Protein AF-A0A352RSZ9-F1 (afdb_monomer)

Structure (mmCIF, N/CA/C/O backbone):
data_AF-A0A352RSZ9-F1
#
_entry.id   AF-A0A352RSZ9-F1
#
loop_
_atom_site.group_PDB
_atom_site.id
_atom_site.type_symbol
_atom_site.label_atom_id
_atom_site.label_alt_id
_atom_site.label_comp_id
_atom_site.label_asym_id
_atom_site.label_entity_id
_atom_site.label_seq_id
_atom_site.pdbx_PDB_ins_code
_atom_site.Cartn_x
_atom_site.Cartn_y
_atom_site.Cartn_z
_atom_site.occupancy
_atom_site.B_iso_or_equiv
_atom_site.auth_seq_id
_atom_site.auth_comp_id
_atom_site.auth_asym_id
_atom_site.auth_atom_id
_atom_site.pdbx_PDB_model_num
ATOM 1 N N . VAL A 1 1 ? 31.038 -3.789 -13.858 1.00 85.62 1 VAL A N 1
ATOM 2 C CA . VAL A 1 1 ? 30.151 -2.842 -14.577 1.00 85.62 1 VAL A CA 1
ATOM 3 C C . VAL A 1 1 ? 29.780 -3.482 -15.904 1.00 85.62 1 VAL A C 1
ATOM 5 O O . VAL A 1 1 ? 30.697 -3.799 -16.646 1.00 85.62 1 VAL A O 1
ATOM 8 N N . LEU A 1 2 ? 28.493 -3.752 -16.160 1.00 93.19 2 LEU A N 1
ATOM 9 C CA . LEU A 1 2 ? 28.046 -4.417 -17.402 1.00 93.19 2 LEU A CA 1
ATOM 10 C C . LEU A 1 2 ? 27.974 -3.456 -18.602 1.00 93.19 2 LEU A C 1
ATOM 12 O O . LEU A 1 2 ? 28.153 -3.880 -19.737 1.00 93.19 2 LEU A O 1
ATOM 16 N N . TYR A 1 3 ? 27.712 -2.169 -18.361 1.00 96.81 3 TYR A N 1
ATOM 17 C CA . TYR A 1 3 ? 27.621 -1.137 -19.393 1.00 96.81 3 TYR A CA 1
ATOM 18 C C . TYR A 1 3 ? 27.814 0.258 -18.783 1.00 96.81 3 TYR A C 1
ATOM 20 O O . TYR A 1 3 ? 27.453 0.472 -17.626 1.00 96.81 3 TYR A O 1
ATOM 28 N N . SER A 1 4 ? 28.371 1.191 -19.556 1.00 96.75 4 SER A N 1
ATOM 29 C CA . SER A 1 4 ? 28.462 2.618 -19.229 1.00 96.75 4 SER A CA 1
ATOM 30 C C . SER A 1 4 ? 28.389 3.421 -20.530 1.00 96.75 4 SER A C 1
ATOM 32 O O . SER A 1 4 ? 29.169 3.163 -21.448 1.00 96.75 4 SER A O 1
ATOM 34 N N . GLY A 1 5 ? 27.434 4.344 -20.631 1.00 96.44 5 GLY A N 1
ATOM 35 C CA . GLY A 1 5 ? 27.138 5.109 -21.842 1.00 96.44 5 GLY A CA 1
ATOM 36 C C . GLY A 1 5 ? 25.658 5.487 -21.927 1.00 96.44 5 GLY A C 1
ATOM 37 O O . GLY A 1 5 ? 24.918 5.328 -20.956 1.00 96.44 5 GLY A O 1
ATOM 38 N N . GLU A 1 6 ? 25.234 5.971 -23.093 1.00 97.38 6 GLU A N 1
ATOM 39 C CA . GLU A 1 6 ? 23.841 6.351 -23.352 1.00 97.38 6 GLU A CA 1
ATOM 40 C C . GLU A 1 6 ? 22.870 5.167 -23.184 1.00 97.38 6 GLU A C 1
ATOM 42 O O . GLU A 1 6 ? 23.193 4.057 -23.623 1.00 97.38 6 GLU A O 1
ATOM 47 N N . PRO A 1 7 ? 21.659 5.373 -22.623 1.00 96.00 7 PRO A N 1
ATOM 48 C CA . PRO A 1 7 ? 20.712 4.293 -22.345 1.00 96.00 7 PRO A CA 1
ATOM 49 C C . PRO A 1 7 ? 20.450 3.366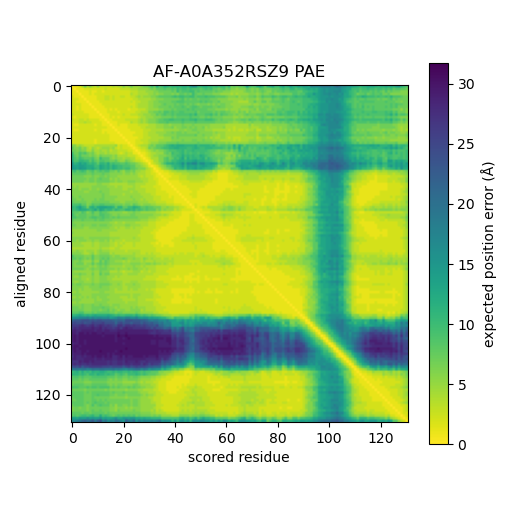 -23.537 1.00 96.00 7 PRO A C 1
ATOM 51 O O . PRO A 1 7 ? 20.449 2.151 -23.366 1.00 96.00 7 PRO A O 1
ATOM 54 N N . ASP A 1 8 ? 20.319 3.899 -24.755 1.00 96.25 8 ASP A N 1
ATOM 55 C CA . ASP A 1 8 ? 20.061 3.092 -25.957 1.00 96.25 8 ASP A CA 1
ATOM 56 C C . ASP A 1 8 ? 21.162 2.068 -26.272 1.00 96.25 8 ASP A C 1
ATOM 58 O O . ASP A 1 8 ? 20.887 1.013 -26.850 1.00 96.25 8 ASP A O 1
ATOM 62 N N . GLY A 1 9 ? 22.410 2.320 -25.869 1.00 95.88 9 GLY A N 1
ATOM 63 C CA . GLY A 1 9 ? 23.487 1.349 -26.046 1.00 95.88 9 GLY A CA 1
ATOM 64 C C . GLY A 1 9 ? 23.312 0.095 -25.185 1.00 95.88 9 GLY A C 1
ATOM 65 O O . GLY A 1 9 ? 23.820 -0.967 -25.554 1.00 95.88 9 GLY A O 1
ATOM 66 N N . LEU A 1 10 ? 22.519 0.176 -24.110 1.00 96.50 10 LEU A N 1
ATOM 67 C CA . LEU A 1 10 ? 22.199 -0.948 -23.230 1.00 96.50 10 LEU A CA 1
ATOM 68 C C . LEU A 1 10 ? 21.403 -2.051 -23.955 1.00 96.50 10 LEU A C 1
ATOM 70 O O . LEU A 1 10 ? 21.513 -3.212 -23.567 1.00 96.50 10 LEU A O 1
ATOM 74 N N . ARG A 1 11 ? 20.688 -1.729 -25.051 1.00 95.50 11 ARG A N 1
ATOM 75 C CA . ARG A 1 11 ? 19.982 -2.708 -25.915 1.00 95.50 11 ARG A CA 1
ATOM 76 C C . ARG A 1 11 ? 20.907 -3.796 -26.462 1.00 95.50 11 ARG A C 1
ATOM 78 O O . ARG A 1 11 ? 20.472 -4.905 -26.743 1.00 95.50 11 ARG A O 1
ATOM 85 N N . LYS A 1 12 ? 22.193 -3.480 -26.643 1.00 94.88 12 LYS A N 1
ATOM 86 C CA . LYS A 1 12 ? 23.186 -4.394 -27.232 1.00 94.88 12 LYS A CA 1
ATOM 87 C C . LYS A 1 12 ? 23.780 -5.366 -26.207 1.00 94.88 12 LYS A C 1
ATOM 89 O O . LYS A 1 12 ? 24.558 -6.240 -26.580 1.00 94.88 12 LYS A O 1
ATOM 94 N N . ILE A 1 13 ? 23.449 -5.209 -24.925 1.00 96.56 13 ILE A N 1
ATOM 95 C CA . ILE A 1 13 ? 24.047 -5.963 -23.823 1.00 96.56 13 ILE A CA 1
ATOM 96 C C . ILE A 1 13 ? 23.101 -7.093 -23.416 1.00 96.56 13 ILE A C 1
ATOM 98 O O . ILE A 1 13 ? 22.254 -6.926 -22.542 1.00 96.56 13 ILE A O 1
ATOM 102 N N . ALA A 1 14 ? 23.268 -8.265 -24.033 1.00 92.50 14 ALA A N 1
ATOM 103 C CA . ALA A 1 14 ? 22.393 -9.427 -23.827 1.00 92.50 14 ALA A CA 1
ATOM 104 C C . ALA A 1 14 ? 22.323 -9.918 -22.361 1.00 92.50 14 ALA A C 1
ATOM 106 O O . ALA A 1 14 ? 21.321 -10.496 -21.928 1.00 92.50 14 ALA A O 1
ATOM 107 N N . GLU A 1 15 ? 23.379 -9.671 -21.582 1.00 95.75 15 GLU A N 1
ATOM 108 C CA . GLU A 1 15 ? 23.470 -10.024 -20.159 1.00 95.75 15 GLU A CA 1
ATOM 109 C C . GLU A 1 15 ? 22.707 -9.046 -19.243 1.00 95.75 15 GLU A C 1
ATOM 111 O O . GLU A 1 15 ? 22.432 -9.365 -18.084 1.00 95.75 15 GLU A O 1
ATOM 116 N N . SER A 1 16 ? 22.322 -7.864 -19.744 1.00 95.56 16 SER A N 1
ATOM 117 C CA . SER A 1 16 ? 21.632 -6.839 -18.957 1.00 95.56 16 SER A CA 1
ATOM 118 C C . SER A 1 16 ? 20.186 -7.238 -18.670 1.00 95.56 16 SER A C 1
ATOM 120 O O . SER A 1 16 ? 19.340 -7.305 -19.562 1.00 95.56 16 SER A O 1
ATOM 122 N N . ARG A 1 17 ? 19.862 -7.454 -17.390 1.00 94.75 17 ARG A N 1
ATOM 123 C CA . ARG A 1 17 ? 18.470 -7.650 -16.951 1.00 94.75 17 ARG A CA 1
ATOM 124 C C . ARG A 1 17 ? 17.657 -6.365 -17.061 1.00 94.75 17 ARG A C 1
ATOM 126 O O . ARG A 1 17 ? 16.496 -6.433 -17.442 1.00 94.75 17 ARG A O 1
ATOM 133 N N . THR A 1 18 ? 18.273 -5.215 -16.791 1.00 95.00 18 THR A N 1
ATOM 134 C CA . THR A 1 18 ? 17.630 -3.900 -16.894 1.00 95.00 18 THR A CA 1
ATOM 135 C C . THR A 1 18 ? 17.171 -3.603 -18.317 1.00 95.00 18 THR A C 1
ATOM 137 O O . THR A 1 18 ? 16.066 -3.103 -18.481 1.00 95.00 18 THR A O 1
ATOM 140 N N . ALA A 1 19 ? 17.965 -3.961 -19.338 1.00 95.12 19 ALA A N 1
ATOM 141 C CA . ALA A 1 19 ? 17.600 -3.756 -20.746 1.00 95.12 19 ALA A CA 1
ATOM 142 C C . ALA A 1 19 ? 16.233 -4.374 -21.075 1.00 95.12 19 ALA A C 1
ATOM 144 O O . ALA A 1 19 ? 15.397 -3.730 -21.698 1.00 95.12 19 ALA A O 1
ATOM 145 N N . ARG A 1 20 ? 15.980 -5.583 -20.561 1.00 93.19 20 ARG A N 1
ATOM 146 C CA . ARG A 1 20 ? 14.742 -6.323 -20.823 1.00 93.19 20 ARG A CA 1
ATOM 147 C C . ARG A 1 20 ? 13.484 -5.607 -20.327 1.00 93.19 20 ARG A C 1
ATOM 149 O O . ARG A 1 20 ? 12.429 -5.766 -20.925 1.00 93.19 20 ARG A O 1
ATOM 156 N N . TYR A 1 21 ? 13.590 -4.847 -19.236 1.00 93.38 21 TYR A N 1
ATOM 157 C CA . TYR A 1 21 ? 12.473 -4.073 -18.683 1.00 93.38 21 TYR A CA 1
ATOM 158 C C . TYR A 1 21 ? 12.428 -2.647 -19.225 1.00 93.38 21 TYR A C 1
ATOM 160 O O . TYR A 1 21 ? 11.354 -2.143 -19.510 1.00 93.38 21 TYR A O 1
ATOM 168 N N . LEU A 1 22 ? 13.584 -1.999 -19.392 1.00 94.50 22 LEU A N 1
ATOM 169 C CA . LEU A 1 22 ? 13.668 -0.628 -19.900 1.00 94.50 22 LEU A CA 1
ATOM 170 C C . LEU A 1 22 ? 13.145 -0.505 -21.339 1.00 94.50 22 LEU A C 1
ATOM 172 O O . LEU A 1 22 ? 12.689 0.561 -21.740 1.00 94.50 22 LEU A O 1
ATOM 176 N N . PHE A 1 23 ? 13.246 -1.585 -22.112 1.00 93.88 23 PHE A N 1
ATOM 177 C CA . PHE A 1 23 ? 12.852 -1.630 -23.516 1.00 93.88 23 PHE A CA 1
ATOM 178 C C . PHE A 1 23 ? 11.653 -2.544 -23.786 1.00 93.88 23 PHE A C 1
ATOM 180 O O . PHE A 1 23 ? 11.472 -2.965 -24.926 1.00 93.88 23 PHE A O 1
ATOM 187 N N . ASP A 1 24 ? 10.860 -2.840 -22.750 1.00 89.38 24 ASP A N 1
ATOM 188 C CA . ASP A 1 24 ? 9.596 -3.585 -22.837 1.00 89.38 24 ASP A CA 1
ATOM 189 C C . ASP A 1 24 ? 9.704 -4.953 -23.545 1.00 89.38 24 ASP A C 1
ATOM 191 O O . ASP A 1 24 ? 8.755 -5.443 -24.157 1.00 89.38 24 ASP A O 1
ATOM 195 N N . GLU A 1 25 ? 10.863 -5.614 -23.454 1.00 89.31 25 GLU A N 1
ATOM 196 C CA . GLU A 1 25 ? 11.067 -6.960 -24.012 1.00 89.31 25 GLU A CA 1
ATOM 197 C C . GLU A 1 25 ? 10.366 -8.039 -23.171 1.00 89.31 25 GLU A C 1
ATOM 199 O O . GLU A 1 25 ? 10.166 -9.168 -23.626 1.00 89.31 25 GLU A O 1
ATOM 204 N N . ILE A 1 26 ? 10.004 -7.703 -21.929 1.00 89.25 26 ILE A N 1
ATOM 205 C CA . ILE A 1 26 ? 9.224 -8.551 -21.030 1.00 89.25 26 ILE A CA 1
ATOM 206 C C . ILE A 1 26 ? 7.802 -7.985 -20.947 1.00 89.25 26 ILE A C 1
ATOM 208 O O . ILE A 1 26 ? 7.627 -6.867 -20.460 1.00 89.25 26 ILE A O 1
ATOM 212 N N . PRO A 1 27 ? 6.773 -8.745 -21.362 1.00 88.00 27 PRO A N 1
ATOM 213 C CA . PRO A 1 27 ? 5.395 -8.307 -21.209 1.00 88.00 27 PRO A CA 1
ATOM 214 C C . PRO A 1 27 ? 5.022 -8.215 -19.729 1.00 88.00 27 PRO A C 1
ATOM 216 O O . PRO A 1 27 ? 5.485 -9.008 -18.902 1.00 88.00 27 PRO A O 1
ATOM 219 N N . ALA A 1 28 ? 4.128 -7.280 -19.403 1.00 85.69 28 ALA A N 1
ATOM 220 C CA . ALA A 1 28 ? 3.552 -7.207 -18.070 1.00 85.69 28 ALA A CA 1
ATOM 221 C C . ALA A 1 28 ? 2.907 -8.560 -17.701 1.00 85.69 28 ALA A C 1
ATOM 223 O O . ALA A 1 28 ? 2.222 -9.164 -18.536 1.00 85.69 28 ALA A O 1
ATOM 224 N N . PRO A 1 29 ? 3.113 -9.061 -16.471 1.00 85.62 29 PRO A N 1
ATOM 225 C CA . PRO A 1 29 ? 2.487 -10.299 -16.042 1.00 85.62 29 PRO A CA 1
ATOM 226 C C . PRO A 1 29 ? 0.963 -10.156 -16.089 1.00 85.62 29 PRO A C 1
ATOM 228 O O . PRO A 1 29 ? 0.407 -9.133 -15.687 1.00 85.62 29 PRO A O 1
ATOM 231 N N . GLY A 1 30 ? 0.280 -11.197 -16.567 1.00 85.50 30 GLY A N 1
ATOM 232 C CA . GLY A 1 30 ? -1.179 -11.237 -16.542 1.00 85.50 30 GLY A CA 1
ATOM 233 C C . GLY A 1 30 ? -1.698 -11.144 -15.106 1.00 85.50 30 GLY A C 1
ATOM 234 O O . GLY A 1 30 ? -1.164 -11.789 -14.201 1.00 85.50 30 GLY A O 1
ATOM 235 N N . SER A 1 31 ? -2.746 -10.351 -14.886 1.00 83.81 31 SER A N 1
ATOM 236 C CA . SER A 1 31 ? -3.406 -10.290 -13.585 1.00 83.81 31 SER A CA 1
ATOM 237 C C . SER A 1 31 ? -4.384 -11.457 -13.432 1.00 83.81 31 SER A C 1
ATOM 239 O O . SER A 1 31 ? -5.096 -11.836 -14.362 1.00 83.81 31 SER A O 1
ATOM 241 N N . ARG A 1 32 ? -4.432 -12.042 -12.232 1.00 82.88 32 ARG A N 1
ATOM 242 C CA . ARG A 1 32 ? -5.500 -12.961 -11.832 1.00 82.88 32 ARG A CA 1
ATOM 243 C C . ARG A 1 32 ? -6.394 -12.229 -10.846 1.00 82.88 32 ARG A C 1
ATOM 245 O O . ARG A 1 32 ? -5.956 -11.951 -9.731 1.00 82.88 32 ARG A O 1
ATOM 252 N N . ALA A 1 33 ? -7.624 -11.933 -11.255 1.00 84.62 33 ALA A N 1
ATOM 25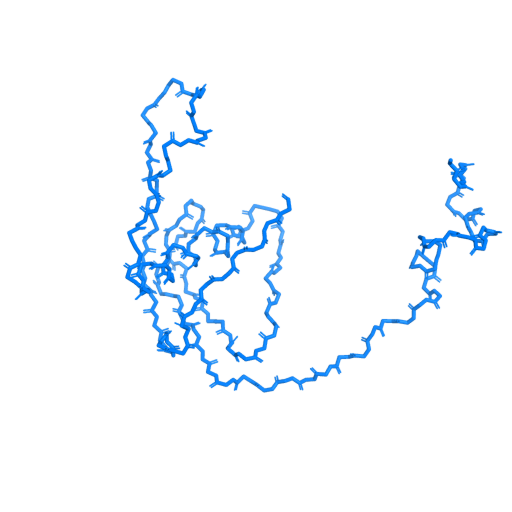3 C CA . ALA A 1 33 ? -8.622 -11.376 -10.354 1.00 84.62 33 ALA A CA 1
ATOM 254 C C . ALA A 1 33 ? -8.894 -12.374 -9.217 1.00 84.62 33 ALA A C 1
ATOM 256 O O . ALA A 1 33 ? -9.109 -13.566 -9.458 1.00 84.62 33 ALA A O 1
ATOM 257 N N . ARG A 1 34 ? -8.817 -11.891 -7.978 1.00 93.19 34 ARG A N 1
ATOM 258 C CA . ARG A 1 34 ? -9.239 -12.613 -6.777 1.00 93.19 34 ARG A CA 1
ATOM 259 C C . ARG A 1 34 ? -10.418 -11.849 -6.194 1.00 93.19 34 ARG A C 1
ATOM 261 O O . ARG A 1 34 ? -10.371 -10.622 -6.156 1.00 93.19 34 ARG A O 1
ATOM 268 N N . GLU A 1 35 ? -11.432 -12.575 -5.752 1.00 95.50 35 GLU A N 1
ATOM 269 C CA . GLU A 1 35 ? -12.562 -11.987 -5.037 1.00 95.50 35 GLU A CA 1
ATOM 270 C C . GLU A 1 35 ? -12.178 -11.734 -3.579 1.00 95.50 35 GLU A C 1
ATOM 272 O O . GLU A 1 35 ? -11.466 -12.538 -2.970 1.00 95.50 35 GLU A O 1
ATOM 277 N N . ALA A 1 36 ? -12.645 -10.615 -3.029 1.00 97.06 36 ALA A N 1
ATOM 278 C CA . ALA A 1 36 ? -12.458 -10.311 -1.618 1.00 97.06 36 ALA A CA 1
ATOM 279 C C . ALA A 1 36 ? -13.275 -11.281 -0.755 1.00 97.06 36 ALA A C 1
ATOM 281 O O . ALA A 1 36 ? -14.438 -11.559 -1.048 1.00 97.06 36 ALA A O 1
ATOM 282 N N . THR A 1 37 ? -12.677 -11.775 0.326 1.00 97.12 37 THR A N 1
ATOM 283 C CA . THR A 1 37 ? -13.344 -12.682 1.276 1.00 97.12 37 THR A CA 1
ATOM 284 C C . THR A 1 37 ? -13.959 -11.952 2.468 1.00 97.12 37 THR A C 1
ATOM 286 O O . THR A 1 37 ? -14.621 -12.581 3.283 1.00 97.12 37 THR A O 1
ATOM 289 N N . GLY A 1 38 ? -13.711 -10.648 2.582 1.00 97.75 38 GLY A N 1
ATOM 290 C CA . GLY A 1 38 ? -14.135 -9.791 3.683 1.00 97.75 38 GLY A CA 1
ATOM 291 C C . GLY A 1 38 ? -13.512 -8.401 3.567 1.00 97.75 38 GLY A C 1
ATOM 292 O O . GLY A 1 38 ? -12.800 -8.113 2.596 1.00 97.75 38 GLY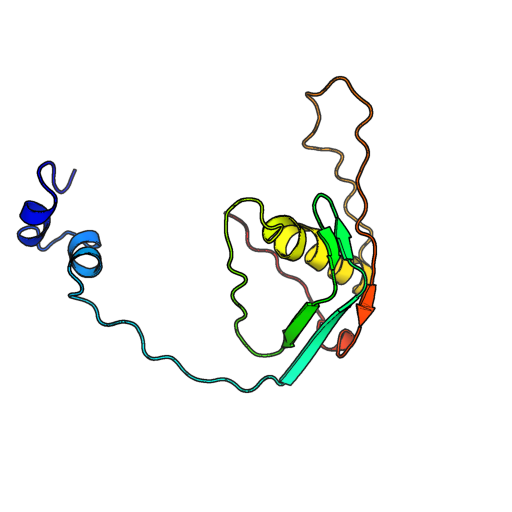 A O 1
ATOM 293 N N . TRP A 1 39 ? -13.762 -7.551 4.555 1.00 98.38 39 TRP A N 1
ATOM 294 C CA . TRP A 1 39 ? -13.272 -6.177 4.609 1.00 98.38 39 TRP A CA 1
ATOM 295 C C . TRP A 1 39 ? -12.756 -5.827 5.997 1.00 98.38 39 TRP A C 1
ATOM 297 O O . TRP A 1 39 ? -13.489 -5.907 6.977 1.00 98.38 39 TRP A O 1
ATOM 307 N N . LEU A 1 40 ? -11.513 -5.360 6.056 1.00 98.31 40 LEU A N 1
ATOM 308 C CA . LEU A 1 40 ? -10.971 -4.684 7.223 1.00 98.31 40 LEU A CA 1
ATOM 309 C C . LEU A 1 40 ? -11.239 -3.190 7.091 1.00 98.31 40 LEU A C 1
ATOM 311 O O . LEU A 1 40 ? -10.859 -2.572 6.096 1.00 98.31 40 LEU A O 1
ATOM 315 N N . GLU A 1 41 ? -11.881 -2.598 8.083 1.00 98.50 41 GLU A N 1
ATOM 316 C CA . GLU A 1 41 ? -12.226 -1.184 8.074 1.00 98.50 41 GLU A CA 1
ATOM 317 C C . GLU A 1 41 ? -11.408 -0.440 9.122 1.00 98.50 41 GLU A C 1
ATOM 319 O O . GLU A 1 41 ? -11.240 -0.902 10.245 1.00 98.50 41 GLU A O 1
ATOM 324 N N . LEU A 1 42 ? -10.898 0.721 8.734 1.00 98.19 42 LEU A N 1
ATOM 325 C CA . LEU A 1 42 ? -10.222 1.668 9.597 1.00 98.19 42 LEU A CA 1
ATOM 326 C C . LEU A 1 42 ? -11.131 2.883 9.737 1.00 98.19 42 LEU A C 1
ATOM 328 O O . LEU A 1 42 ? -11.489 3.491 8.723 1.00 98.19 42 LEU A O 1
ATOM 332 N N . GLN A 1 43 ? -11.513 3.214 10.967 1.00 98.19 43 GLN A N 1
ATOM 333 C CA . GLN A 1 43 ? -12.451 4.293 11.249 1.00 98.19 43 GLN A CA 1
ATOM 334 C C . GLN A 1 43 ? -11.810 5.378 12.111 1.00 98.19 43 GLN A C 1
ATOM 336 O O . GLN A 1 43 ? -11.226 5.088 13.155 1.00 98.19 43 GLN A O 1
ATOM 341 N N . ASP A 1 44 ? -11.970 6.623 11.663 1.00 97.75 44 ASP A N 1
ATOM 342 C CA . ASP A 1 44 ? -11.494 7.842 12.318 1.00 97.75 44 ASP A CA 1
ATOM 343 C C . ASP A 1 44 ? -9.997 7.786 12.669 1.00 97.75 44 ASP A C 1
ATOM 345 O O . ASP A 1 44 ? -9.600 8.014 13.807 1.00 97.75 44 ASP A O 1
ATOM 349 N N . ILE A 1 45 ? -9.153 7.431 11.693 1.00 97.25 45 ILE A N 1
ATOM 350 C CA . ILE A 1 45 ? -7.713 7.267 11.921 1.00 97.25 45 ILE A CA 1
ATOM 351 C C . ILE A 1 45 ? -7.005 8.615 12.033 1.00 97.25 45 ILE A C 1
ATOM 353 O O . ILE A 1 45 ? -7.053 9.432 11.104 1.00 97.25 45 ILE A O 1
ATOM 357 N N . HIS A 1 46 ? -6.264 8.786 13.130 1.00 95.25 46 HIS A N 1
ATOM 358 C CA . HIS A 1 46 ? -5.363 9.916 13.373 1.00 95.25 46 HIS A CA 1
ATOM 359 C C . HIS A 1 46 ? -3.952 9.405 13.666 1.00 95.25 46 HIS A C 1
ATOM 361 O O . HIS A 1 46 ? -3.753 8.638 14.604 1.00 95.25 46 HIS A O 1
ATOM 367 N N . ARG A 1 47 ? -2.976 9.816 12.852 1.00 92.38 47 ARG A N 1
ATOM 368 C CA . ARG A 1 47 ? -1.544 9.506 13.020 1.00 92.38 47 ARG A CA 1
ATOM 369 C C . ARG A 1 47 ? -0.735 10.420 12.104 1.00 92.38 47 ARG A C 1
ATOM 371 O O . ARG A 1 47 ? -0.925 10.368 10.886 1.00 92.38 47 ARG A O 1
ATOM 378 N N . HIS A 1 48 ? 0.162 11.239 12.651 1.00 89.75 48 HIS A N 1
ATOM 379 C CA . HIS A 1 48 ? 0.933 12.232 11.898 1.00 89.75 48 HIS A CA 1
ATOM 380 C C . HIS A 1 48 ? 0.049 13.143 11.023 1.00 89.75 48 HIS A C 1
ATOM 382 O O . HIS A 1 48 ? -0.677 13.998 11.519 1.00 89.75 48 HIS A O 1
ATOM 388 N N . ASN A 1 49 ? 0.102 12.972 9.700 1.00 89.25 49 ASN A N 1
ATOM 389 C CA . ASN A 1 49 ? -0.655 13.769 8.736 1.00 89.25 49 ASN A CA 1
ATOM 390 C C . ASN A 1 49 ? -2.030 13.169 8.381 1.00 89.25 49 ASN A C 1
ATOM 392 O O . ASN A 1 49 ? -2.701 13.673 7.478 1.00 89.25 49 ASN A O 1
ATOM 396 N N . LEU A 1 50 ? -2.437 12.078 9.037 1.00 93.56 50 LEU A N 1
ATOM 397 C CA . LEU A 1 50 ? -3.790 11.540 8.937 1.00 93.56 50 LEU A CA 1
ATOM 398 C C . LEU A 1 50 ? -4.696 12.257 9.939 1.00 93.56 50 LEU A C 1
ATOM 400 O O . LEU A 1 50 ? -4.406 12.278 11.134 1.00 93.56 50 LEU A O 1
ATOM 404 N N . HIS A 1 51 ? -5.799 12.815 9.442 1.00 94.50 51 HIS A N 1
ATOM 405 C CA . HIS A 1 51 ? -6.766 13.580 10.227 1.00 94.50 51 HIS A CA 1
ATOM 406 C C . HIS A 1 51 ? -8.176 13.009 10.013 1.00 94.50 51 HIS A C 1
ATOM 408 O O . HIS A 1 51 ? -8.875 13.416 9.085 1.00 94.50 51 HIS A O 1
ATOM 414 N N . GLY A 1 52 ? -8.579 12.041 10.840 1.00 95.81 52 GLY A N 1
ATOM 415 C CA . GLY A 1 52 ? -9.911 11.420 10.809 1.00 95.81 52 GLY A CA 1
ATOM 416 C C . GLY A 1 52 ? -10.186 10.614 9.541 1.00 95.81 52 GLY A C 1
ATOM 417 O O . GLY A 1 52 ? -11.262 10.699 8.946 1.00 95.81 52 GLY A O 1
ATOM 418 N N . VAL A 1 53 ? -9.186 9.866 9.072 1.00 96.81 53 VAL A N 1
ATOM 419 C CA . VAL A 1 53 ? -9.274 9.121 7.812 1.00 96.81 53 VAL A CA 1
ATOM 420 C C . VAL A 1 53 ? -10.066 7.829 8.007 1.00 96.81 53 VAL A C 1
ATOM 422 O O . VAL A 1 53 ? -9.751 7.029 8.881 1.00 96.81 53 VAL A O 1
ATOM 425 N N . ASN A 1 54 ? -11.053 7.596 7.139 1.00 97.88 54 ASN A N 1
ATOM 426 C CA . ASN A 1 54 ? -11.765 6.322 7.037 1.00 97.88 54 ASN A CA 1
ATOM 427 C C . ASN A 1 54 ? -11.283 5.553 5.801 1.00 97.88 54 ASN A C 1
ATOM 429 O O . ASN A 1 54 ? -11.227 6.118 4.706 1.00 97.88 54 ASN A O 1
ATOM 433 N N . ALA A 1 55 ? -10.966 4.269 5.953 1.00 97.44 55 ALA A N 1
ATOM 434 C CA . ALA A 1 55 ? -10.506 3.417 4.858 1.00 97.44 55 ALA A CA 1
ATOM 435 C C . ALA A 1 55 ? -11.042 1.987 4.991 1.00 97.44 55 ALA A C 1
ATOM 437 O O . ALA A 1 55 ? -11.341 1.518 6.083 1.00 97.44 55 ALA A O 1
ATOM 438 N N . ARG A 1 56 ? -11.157 1.278 3.864 1.00 98.06 56 ARG A N 1
ATOM 439 C CA . ARG A 1 56 ? -11.576 -0.129 3.820 1.00 98.06 56 ARG A CA 1
ATOM 440 C C . ARG A 1 56 ? -10.574 -0.910 2.977 1.00 98.06 56 ARG A C 1
ATOM 442 O O . ARG A 1 56 ? -10.305 -0.529 1.838 1.00 98.06 56 ARG A O 1
ATOM 449 N N . ILE A 1 57 ? -10.019 -1.978 3.537 1.00 97.94 57 ILE A N 1
ATOM 450 C CA . ILE A 1 57 ? -9.018 -2.846 2.918 1.00 97.94 57 ILE A CA 1
ATOM 451 C C . ILE A 1 57 ? -9.665 -4.215 2.675 1.00 97.94 57 ILE A C 1
ATOM 453 O O . ILE A 1 57 ? -10.083 -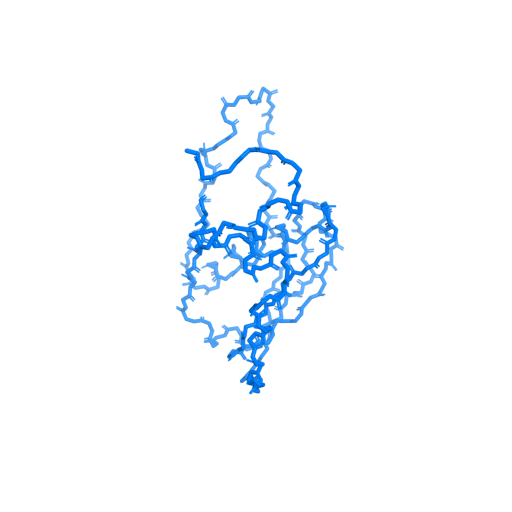4.866 3.634 1.00 97.94 57 ILE A O 1
ATOM 457 N N . PRO A 1 58 ? -9.766 -4.679 1.419 1.00 97.81 58 PRO A N 1
ATOM 458 C CA . PRO A 1 58 ? -10.325 -5.992 1.137 1.00 97.81 58 PRO A CA 1
ATOM 459 C C . PRO A 1 58 ? -9.384 -7.101 1.624 1.00 97.81 58 PRO A C 1
ATOM 461 O O . PRO A 1 58 ? -8.168 -7.046 1.422 1.00 97.81 58 PRO A O 1
ATOM 464 N N . LEU A 1 59 ? -9.963 -8.131 2.237 1.00 97.50 59 LEU A N 1
ATOM 465 C CA . LEU A 1 59 ? -9.256 -9.321 2.706 1.00 97.50 59 LEU A CA 1
ATOM 466 C C . LEU A 1 59 ? -9.207 -10.403 1.618 1.00 97.50 59 LEU A C 1
ATOM 468 O O . LEU A 1 59 ? -10.046 -10.449 0.718 1.00 97.50 59 LEU A O 1
ATOM 472 N N . GLY A 1 60 ? -8.204 -11.282 1.692 1.00 95.38 60 GLY A N 1
ATOM 473 C CA . GLY A 1 60 ? -8.013 -12.384 0.733 1.00 95.38 60 GLY A CA 1
ATOM 474 C C . GLY A 1 60 ? -7.395 -11.970 -0.612 1.00 95.38 60 GLY A C 1
ATOM 475 O O . GLY A 1 60 ? -7.167 -12.810 -1.488 1.00 95.38 60 GLY A O 1
ATOM 476 N N . VAL A 1 61 ? -7.066 -10.687 -0.780 1.00 95.69 61 VAL A N 1
ATOM 477 C CA . VAL A 1 61 ? -6.506 -10.122 -2.015 1.00 95.69 61 VAL A CA 1
ATOM 478 C C . VAL A 1 61 ? -5.259 -9.283 -1.732 1.00 95.69 61 VAL A C 1
ATOM 480 O O . VAL A 1 61 ? -4.998 -8.891 -0.599 1.00 95.69 61 VAL A O 1
ATOM 483 N N . LEU A 1 62 ? -4.455 -9.031 -2.769 1.00 94.19 62 LEU A N 1
ATOM 484 C CA . LEU A 1 62 ? -3.315 -8.120 -2.666 1.00 94.19 62 LEU A CA 1
ATOM 485 C C . LEU A 1 62 ? -3.812 -6.681 -2.826 1.00 94.19 62 LEU A C 1
ATOM 487 O O . LEU A 1 62 ? -4.328 -6.333 -3.887 1.00 94.19 62 LEU A O 1
ATOM 491 N N . THR A 1 63 ? -3.601 -5.852 -1.807 1.00 95.25 63 THR A N 1
ATOM 492 C CA . THR A 1 63 ? -3.944 -4.426 -1.838 1.00 95.25 63 THR A CA 1
ATOM 493 C C . THR A 1 63 ? -2.674 -3.594 -1.973 1.00 95.25 63 THR A C 1
ATOM 495 O O . THR A 1 63 ? -1.786 -3.671 -1.129 1.00 95.25 63 THR A O 1
ATOM 498 N N . ALA A 1 64 ? -2.586 -2.788 -3.032 1.00 95.31 64 ALA A N 1
ATOM 499 C CA . ALA A 1 64 ? -1.516 -1.811 -3.209 1.00 95.31 64 ALA A CA 1
ATOM 500 C C . ALA A 1 64 ? -2.012 -0.421 -2.791 1.00 95.31 64 ALA A C 1
ATOM 502 O O . ALA A 1 64 ? -2.978 0.088 -3.357 1.00 95.31 64 ALA A O 1
ATOM 503 N N . VAL A 1 65 ? -1.338 0.207 -1.825 1.00 95.88 65 VAL A N 1
ATOM 504 C CA . VAL A 1 65 ? -1.633 1.584 -1.402 1.00 95.88 65 VAL A CA 1
ATOM 505 C C . VAL A 1 65 ? -0.658 2.535 -2.086 1.00 95.88 65 VAL A C 1
ATOM 507 O O . VAL A 1 65 ? 0.540 2.535 -1.810 1.00 95.88 65 VAL A O 1
ATOM 510 N N . THR A 1 66 ? -1.175 3.352 -3.000 1.00 96.12 66 THR A N 1
ATOM 511 C CA . THR A 1 66 ? -0.381 4.253 -3.849 1.00 96.12 66 THR A CA 1
ATOM 512 C C . THR A 1 66 ? -0.764 5.714 -3.643 1.00 96.12 66 THR A C 1
ATOM 514 O O . THR A 1 66 ? -1.795 6.021 -3.055 1.00 96.12 66 THR A O 1
ATOM 517 N N . GLY A 1 67 ? 0.065 6.635 -4.136 1.00 94.69 67 GLY A N 1
ATOM 518 C CA . GLY A 1 67 ? -0.147 8.078 -3.988 1.00 94.69 67 GLY A CA 1
ATOM 519 C C . GLY A 1 67 ? 1.167 8.844 -3.867 1.00 94.69 67 GLY A C 1
ATOM 520 O O . GLY A 1 67 ? 2.226 8.249 -3.643 1.00 94.69 67 GLY A O 1
ATOM 521 N N . ILE A 1 68 ? 1.104 10.168 -4.003 1.00 96.44 68 ILE A N 1
ATOM 522 C CA . ILE A 1 68 ? 2.282 11.046 -3.983 1.00 96.44 68 ILE A CA 1
ATOM 523 C C . ILE A 1 68 ? 3.069 10.940 -2.669 1.00 96.44 68 ILE A C 1
ATOM 525 O O . ILE A 1 68 ? 2.534 10.536 -1.632 1.00 96.44 68 ILE A O 1
ATOM 529 N N . SER A 1 69 ? 4.358 11.280 -2.698 1.00 93.94 69 SER A N 1
ATOM 530 C CA . SER A 1 69 ? 5.153 11.375 -1.468 1.00 93.94 69 SER A CA 1
ATOM 531 C C . SER A 1 69 ? 4.505 12.363 -0.488 1.00 93.94 69 SER A C 1
ATOM 533 O O . SER A 1 69 ? 3.972 13.385 -0.912 1.00 93.94 69 SER A O 1
ATOM 535 N N . GLY A 1 70 ? 4.488 12.029 0.806 1.00 92.00 70 GLY A N 1
ATOM 536 C CA . GLY A 1 70 ? 3.849 12.851 1.842 1.00 92.00 70 GLY A CA 1
ATOM 537 C C . GLY A 1 70 ? 2.321 12.743 1.947 1.00 92.00 70 GLY A C 1
ATOM 538 O O . GLY A 1 70 ? 1.738 13.376 2.815 1.00 92.00 70 GLY A O 1
ATOM 539 N N . SER A 1 71 ? 1.643 11.919 1.138 1.00 93.81 71 SER A N 1
ATOM 540 C CA . SER A 1 71 ? 0.174 11.780 1.207 1.00 93.81 71 SER A CA 1
ATOM 541 C C . SER A 1 71 ? -0.352 10.953 2.394 1.00 93.81 71 SER A C 1
ATOM 543 O O . SER A 1 71 ? -1.543 10.678 2.446 1.00 93.81 71 SER A O 1
ATOM 545 N N . GLY A 1 72 ? 0.519 10.481 3.296 1.00 94.44 72 GLY A N 1
ATOM 546 C CA . GLY A 1 72 ? 0.125 9.684 4.473 1.00 94.44 72 GLY A CA 1
ATOM 547 C C . GLY A 1 72 ? 0.039 8.166 4.267 1.00 94.44 72 GLY A C 1
ATOM 548 O O . GLY A 1 72 ? -0.438 7.456 5.142 1.00 94.44 72 GLY A O 1
ATOM 549 N N . LYS A 1 73 ? 0.530 7.624 3.141 1.00 96.00 73 LYS A N 1
ATOM 550 C CA . LYS A 1 73 ? 0.519 6.162 2.884 1.00 96.00 73 LYS A CA 1
ATOM 551 C C . LYS A 1 73 ? 1.270 5.371 3.952 1.00 96.00 73 LYS A C 1
ATOM 553 O O . LYS A 1 73 ? 0.739 4.389 4.452 1.00 96.00 73 LYS A O 1
ATOM 558 N N . SER A 1 74 ? 2.490 5.797 4.286 1.00 93.81 74 SER A N 1
ATOM 559 C CA . SER A 1 74 ? 3.304 5.141 5.315 1.00 93.81 74 SER A CA 1
ATOM 560 C C . SER A 1 74 ? 2.666 5.301 6.692 1.00 93.81 74 SER A C 1
ATOM 562 O O . SER A 1 74 ? 2.591 4.328 7.430 1.00 93.81 74 SER A O 1
ATOM 564 N N . SER A 1 75 ? 2.099 6.474 6.986 1.00 94.56 75 SER A N 1
ATOM 565 C CA . SER A 1 75 ? 1.345 6.700 8.223 1.00 94.56 75 SER A CA 1
ATOM 566 C C . SER A 1 75 ? 0.142 5.771 8.358 1.00 94.56 75 SER A C 1
ATOM 568 O O . SER A 1 75 ? -0.137 5.284 9.446 1.00 94.56 75 SER A O 1
ATOM 570 N N . LEU A 1 76 ? -0.531 5.451 7.251 1.00 95.56 76 LEU A N 1
ATOM 571 C CA . LEU A 1 76 ? -1.658 4.525 7.258 1.00 95.56 76 LEU A CA 1
ATOM 572 C C . LEU A 1 76 ? -1.205 3.060 7.338 1.00 95.56 76 LEU A C 1
ATOM 574 O O . LEU A 1 76 ? -1.684 2.317 8.184 1.00 95.56 76 LEU A O 1
ATOM 578 N N . VAL A 1 77 ? -0.311 2.633 6.442 1.00 95.25 77 VAL A N 1
ATOM 579 C CA . VAL A 1 77 ? -0.017 1.208 6.190 1.00 95.25 77 VAL A CA 1
ATOM 580 C C . VAL A 1 77 ? 1.137 0.673 7.030 1.00 95.25 77 VAL A C 1
ATOM 582 O O . VAL A 1 77 ? 1.131 -0.506 7.361 1.00 95.25 77 VAL A O 1
ATOM 585 N N . ALA A 1 78 ? 2.125 1.506 7.354 1.00 92.19 78 ALA A N 1
ATOM 586 C CA . ALA A 1 78 ? 3.326 1.091 8.082 1.00 92.19 78 ALA A CA 1
ATOM 587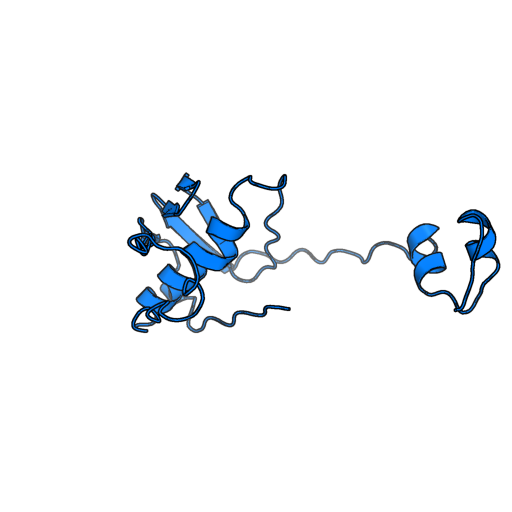 C C . ALA A 1 78 ? 3.296 1.476 9.569 1.00 92.19 78 ALA A C 1
ATOM 589 O O . ALA A 1 78 ? 4.157 1.035 10.316 1.00 92.19 78 ALA A O 1
ATOM 590 N N . GLN A 1 79 ? 2.332 2.298 9.993 1.00 92.50 79 GLN A N 1
ATOM 591 C CA . GLN A 1 79 ? 2.234 2.787 11.369 1.00 92.50 79 GLN A CA 1
ATOM 592 C C . GLN A 1 79 ? 0.849 2.505 11.967 1.00 92.50 79 GLN A C 1
ATOM 594 O O . GLN A 1 79 ? 0.714 1.600 12.785 1.00 92.50 79 GLN A O 1
ATOM 599 N N . ALA A 1 80 ? -0.197 3.207 11.513 1.00 94.62 80 ALA A N 1
ATOM 600 C CA . ALA A 1 80 ? -1.530 3.111 12.112 1.00 94.62 80 ALA A CA 1
ATOM 601 C C . ALA A 1 80 ? -2.150 1.709 12.007 1.00 94.62 80 ALA A C 1
ATOM 603 O O . ALA A 1 80 ? -2.640 1.166 12.993 1.00 94.62 80 ALA A O 1
ATOM 604 N N . LEU A 1 81 ? -2.130 1.106 10.814 1.00 95.69 81 LEU A N 1
ATOM 605 C CA . LEU A 1 81 ? -2.707 -0.220 10.602 1.00 95.69 81 LEU A CA 1
ATOM 606 C C . LEU A 1 81 ? -1.988 -1.316 11.421 1.00 95.69 81 LEU A C 1
ATOM 608 O O . LEU A 1 81 ? -2.691 -2.050 12.115 1.00 95.69 81 LEU A O 1
ATOM 612 N N . PRO A 1 82 ? -0.643 -1.448 11.385 1.00 94.19 82 PRO A N 1
ATOM 613 C CA . PRO A 1 82 ? 0.078 -2.403 12.223 1.00 94.19 82 PRO A CA 1
ATOM 614 C C . PRO A 1 82 ? -0.230 -2.260 13.711 1.00 94.19 82 PRO A C 1
ATOM 616 O O . PRO A 1 82 ? -0.582 -3.252 14.343 1.00 94.19 82 PRO A O 1
ATOM 619 N N . GLU A 1 83 ? -0.166 -1.039 14.247 1.00 93.31 83 GLU A N 1
ATOM 620 C CA . GLU A 1 83 ? -0.421 -0.768 15.666 1.00 93.31 83 GLU A CA 1
ATOM 621 C C . GLU A 1 83 ? -1.828 -1.216 16.073 1.00 93.31 83 GLU A C 1
ATOM 623 O O . GLU A 1 83 ? -1.991 -1.985 17.018 1.00 93.31 83 GLU A O 1
ATOM 628 N N . LEU A 1 84 ? -2.850 -0.820 15.309 1.00 94.81 84 LEU A N 1
ATOM 629 C CA . LEU A 1 84 ? -4.233 -1.191 15.603 1.00 94.81 84 LEU A CA 1
ATOM 630 C C . LEU A 1 84 ? -4.482 -2.702 15.494 1.00 94.81 84 LEU A C 1
ATOM 632 O O . LEU A 1 84 ? -5.246 -3.259 16.284 1.00 94.81 84 LEU A O 1
ATOM 636 N N . VAL A 1 85 ? -3.848 -3.380 14.532 1.00 95.44 85 VAL A N 1
ATOM 637 C CA . VAL A 1 85 ? -3.970 -4.839 14.380 1.00 95.44 85 VAL A CA 1
ATOM 638 C C . VAL A 1 85 ? -3.260 -5.565 15.521 1.00 95.44 85 VAL A C 1
ATOM 640 O O . VAL A 1 85 ? -3.816 -6.518 16.058 1.00 95.44 85 VAL A O 1
ATOM 643 N N . LEU A 1 86 ? -2.069 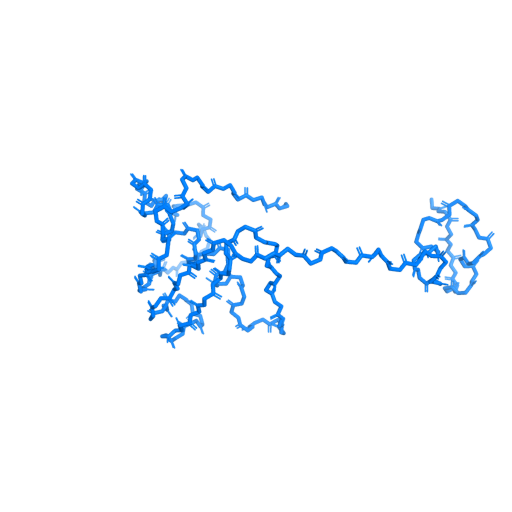-5.123 15.930 1.00 93.69 86 LEU A N 1
ATOM 644 C CA . LEU A 1 86 ? -1.343 -5.707 17.063 1.00 93.69 86 LEU A CA 1
ATOM 645 C C . LEU A 1 86 ? -2.130 -5.557 18.369 1.00 93.69 86 LEU A C 1
ATOM 647 O O . LEU A 1 86 ? -2.299 -6.544 19.086 1.00 93.69 86 LEU A O 1
ATOM 651 N N . LEU A 1 87 ? -2.689 -4.370 18.620 1.00 92.25 87 LEU A N 1
ATOM 652 C CA . LEU A 1 87 ? -3.571 -4.121 19.762 1.00 92.25 87 LEU A CA 1
ATOM 653 C C . LEU A 1 87 ? -4.798 -5.042 19.744 1.00 92.25 87 LEU A C 1
ATOM 655 O O . LEU A 1 87 ? -5.143 -5.631 20.767 1.00 92.25 87 LEU A O 1
ATOM 659 N N . HIS A 1 88 ? -5.439 -5.221 18.582 1.00 93.62 88 HIS A N 1
ATOM 660 C CA . HIS A 1 88 ? -6.566 -6.148 18.435 1.00 93.62 88 HIS A CA 1
ATOM 661 C C . HIS A 1 88 ? -6.172 -7.609 18.708 1.00 93.62 88 HIS A C 1
ATOM 663 O O . HIS A 1 88 ? -6.940 -8.352 19.316 1.00 93.62 88 HIS A O 1
ATOM 669 N N . LEU A 1 89 ? -4.962 -8.015 18.316 1.00 93.88 89 LEU A N 1
ATOM 670 C CA . LEU A 1 89 ? -4.414 -9.347 18.591 1.00 93.88 89 LEU A CA 1
ATOM 671 C C . LEU A 1 89 ? -3.967 -9.537 20.054 1.00 93.88 89 LEU A C 1
ATOM 673 O O . LEU A 1 89 ? -3.524 -10.627 20.419 1.00 93.88 89 LEU A O 1
ATOM 677 N N . GLY A 1 90 ? -4.099 -8.510 20.900 1.00 89.12 90 GLY A N 1
ATOM 678 C CA . GLY A 1 90 ? -3.737 -8.556 22.315 1.00 89.12 90 GLY A CA 1
ATOM 679 C C . GLY A 1 90 ? -2.244 -8.368 22.581 1.00 89.12 90 GLY A C 1
ATOM 680 O O . GLY A 1 90 ? -1.774 -8.721 23.663 1.00 89.12 90 GLY A O 1
ATOM 681 N N . HIS A 1 91 ? -1.491 -7.840 21.615 1.00 83.75 91 HIS A N 1
ATOM 682 C CA . HIS A 1 91 ? -0.121 -7.402 21.850 1.00 83.75 91 HIS A CA 1
ATOM 683 C C . HIS A 1 91 ? -0.126 -6.022 22.511 1.00 83.75 91 HIS A C 1
ATOM 685 O O . HIS A 1 91 ? -0.874 -5.131 22.105 1.00 83.75 91 HIS A O 1
ATOM 691 N N . GLU A 1 92 ? 0.712 -5.847 23.533 1.00 69.12 92 GLU A N 1
ATOM 692 C CA . GLU A 1 92 ? 1.013 -4.514 24.050 1.00 69.12 92 GLU A CA 1
ATOM 693 C C . GLU A 1 92 ? 1.788 -3.737 22.974 1.00 69.12 92 GLU A C 1
ATOM 695 O O . GLU A 1 92 ? 2.592 -4.344 22.257 1.00 69.12 92 GLU A O 1
ATOM 700 N N . PRO A 1 93 ? 1.526 -2.429 22.808 1.00 63.00 93 PRO A N 1
ATOM 701 C CA . PRO A 1 93 ? 2.277 -1.620 21.862 1.00 63.00 93 PRO A CA 1
ATOM 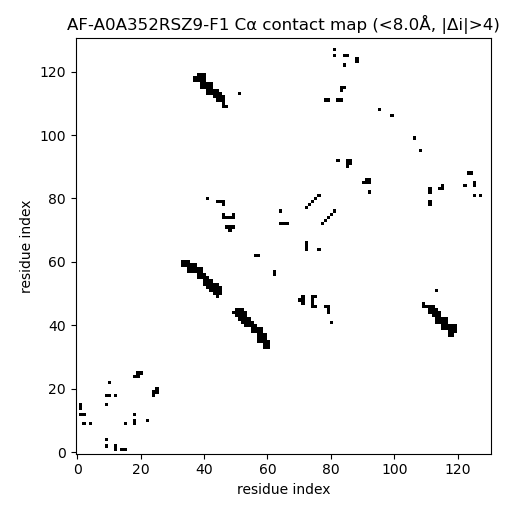702 C C . PRO A 1 93 ? 3.758 -1.684 22.241 1.00 63.00 93 PRO A C 1
ATOM 704 O O . PRO A 1 93 ? 4.104 -1.543 23.414 1.00 63.00 93 PRO A O 1
ATOM 707 N N . GLU A 1 94 ? 4.629 -1.939 21.263 1.00 58.38 94 GLU A N 1
ATOM 708 C CA . GLU A 1 94 ? 6.064 -1.811 21.496 1.00 58.38 94 GLU A CA 1
ATOM 709 C C . GLU A 1 94 ? 6.324 -0.349 21.873 1.00 58.38 94 GLU A C 1
ATOM 711 O O . GLU A 1 94 ? 6.010 0.563 21.106 1.00 58.38 94 GLU A O 1
ATOM 716 N N . ASP A 1 95 ? 6.825 -0.112 23.088 1.00 52.22 95 ASP A N 1
ATOM 717 C CA . ASP A 1 95 ? 7.294 1.211 23.469 1.00 52.22 95 ASP A CA 1
ATOM 718 C C . ASP A 1 95 ? 8.431 1.571 22.496 1.00 52.22 95 ASP A C 1
ATOM 720 O O . ASP A 1 95 ? 9.533 1.023 22.589 1.00 52.22 95 ASP A O 1
ATOM 724 N N . ASP A 1 96 ? 8.169 2.476 21.550 1.00 50.44 96 ASP A N 1
ATOM 725 C CA . ASP A 1 96 ? 9.163 3.099 20.669 1.00 50.44 96 ASP A CA 1
ATOM 726 C C . ASP A 1 96 ? 10.153 3.934 21.518 1.00 50.44 96 ASP A C 1
ATOM 728 O O . ASP A 1 96 ? 10.153 5.165 21.516 1.00 50.44 96 ASP A O 1
ATOM 732 N N . VAL A 1 97 ? 11.005 3.274 22.309 1.00 47.31 97 VAL A N 1
ATOM 733 C CA . VAL A 1 97 ? 12.054 3.917 23.124 1.00 47.31 97 VAL A CA 1
ATOM 734 C C . VAL A 1 97 ? 13.359 4.063 22.335 1.00 47.31 97 VAL A C 1
ATOM 736 O O . VAL A 1 97 ? 14.288 4.730 22.787 1.00 47.31 97 VAL A O 1
ATOM 739 N N . ALA A 1 98 ? 13.471 3.483 21.139 1.00 44.81 98 ALA A N 1
ATOM 740 C CA . ALA A 1 98 ? 14.759 3.361 20.466 1.00 44.81 98 ALA A CA 1
ATOM 741 C C . ALA A 1 98 ? 14.720 3.730 18.980 1.00 44.81 98 ALA A C 1
ATOM 743 O O . ALA A 1 98 ? 15.028 2.891 18.152 1.00 44.81 98 ALA A O 1
ATOM 744 N N . GLU A 1 99 ? 14.433 4.999 18.655 1.00 43.53 99 GLU A N 1
ATOM 745 C CA . GLU A 1 99 ? 15.081 5.666 17.500 1.00 43.53 99 GLU A CA 1
ATOM 746 C C . GLU A 1 99 ? 15.033 7.212 17.489 1.00 43.53 99 GLU A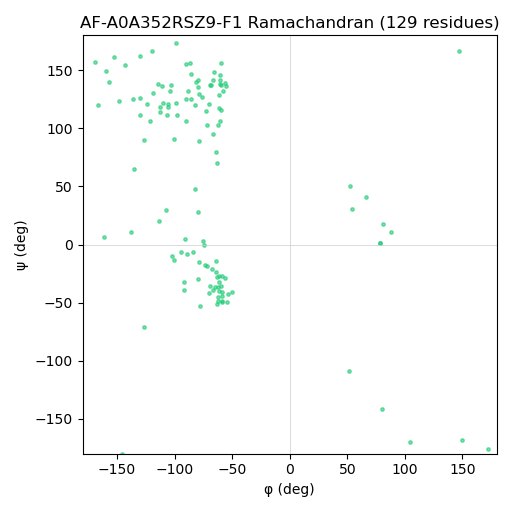 C 1
ATOM 748 O O . GLU A 1 99 ? 15.544 7.847 16.569 1.00 43.53 99 GLU A O 1
ATOM 753 N N . SER A 1 100 ? 14.542 7.868 18.547 1.00 41.47 100 SER A N 1
ATOM 754 C CA . SER A 1 100 ? 14.571 9.339 18.689 1.00 41.47 100 SER A CA 1
ATOM 755 C C . SER A 1 100 ? 15.588 9.855 19.720 1.00 41.47 100 SER A C 1
ATOM 757 O O . SER A 1 100 ? 15.401 10.918 20.310 1.00 41.47 100 SER A O 1
ATOM 759 N N . ALA A 1 101 ? 16.701 9.146 19.933 1.00 40.69 101 ALA A N 1
ATOM 760 C CA . ALA A 1 101 ? 17.740 9.534 20.897 1.00 40.69 101 ALA A CA 1
ATOM 761 C C . ALA A 1 101 ? 18.720 10.628 20.401 1.00 40.69 101 ALA A C 1
ATOM 763 O O . ALA A 1 101 ? 19.864 10.673 20.853 1.00 40.69 101 ALA A O 1
ATOM 764 N N . THR A 1 102 ? 18.308 11.524 19.493 1.00 45.41 102 THR A N 1
ATOM 765 C CA . THR A 1 102 ? 19.121 12.700 19.101 1.00 45.41 102 THR A CA 1
ATOM 766 C C . THR A 1 102 ? 18.361 14.020 18.949 1.00 45.41 102 THR A C 1
ATOM 768 O O . THR A 1 102 ? 18.958 14.998 18.506 1.00 45.41 102 THR A O 1
ATOM 771 N N . SER A 1 103 ? 17.098 14.129 19.373 1.00 47.00 103 SER A N 1
ATOM 772 C CA . SER A 1 103 ? 16.419 15.434 19.411 1.00 47.00 103 SER A CA 1
ATOM 773 C C . SER A 1 103 ? 16.144 15.860 20.849 1.00 47.00 103 SER A C 1
ATOM 775 O O . SER A 1 103 ? 15.350 15.235 21.545 1.00 47.00 103 SER A O 1
ATOM 777 N N . GLU A 1 104 ? 16.792 16.940 21.287 1.00 47.12 104 GLU A N 1
ATOM 778 C CA . GLU A 1 104 ? 16.533 17.635 22.554 1.00 47.12 104 GLU A CA 1
ATOM 779 C C . GLU A 1 104 ? 15.117 18.245 22.554 1.00 47.12 104 GLU A C 1
ATOM 781 O O . GLU A 1 104 ? 14.912 19.430 22.298 1.00 47.12 104 GLU A O 1
ATOM 786 N N . GLY A 1 105 ? 14.109 17.417 22.814 1.00 51.25 105 GLY A N 1
ATOM 787 C CA . GLY A 1 105 ? 12.716 17.813 22.986 1.00 51.25 105 GLY A CA 1
ATOM 788 C C . GLY A 1 105 ? 11.892 16.646 23.534 1.00 51.25 105 GLY A C 1
ATOM 789 O O . GLY A 1 105 ? 12.315 15.498 23.398 1.00 51.25 105 GLY A O 1
ATOM 790 N N . PRO A 1 106 ? 10.740 16.894 24.184 1.00 42.31 106 PRO A N 1
ATOM 791 C CA . PRO A 1 106 ? 9.875 15.808 24.622 1.00 42.31 106 PRO A CA 1
ATOM 792 C C . PRO A 1 106 ? 9.445 15.000 23.393 1.00 42.31 106 PRO A C 1
ATOM 794 O O . PRO A 1 106 ? 8.774 15.528 22.506 1.00 42.31 106 PRO A O 1
ATOM 797 N N . ALA A 1 107 ? 9.855 13.733 23.331 1.00 45.59 107 ALA A N 1
ATOM 798 C CA . ALA A 1 107 ? 9.354 12.785 22.350 1.00 45.59 107 ALA A CA 1
ATOM 799 C C . ALA A 1 107 ? 7.871 12.549 22.661 1.00 45.59 107 ALA A C 1
ATOM 801 O O . ALA A 1 107 ? 7.519 11.780 23.553 1.00 45.59 107 ALA A O 1
ATOM 802 N N . VAL A 1 108 ? 6.990 13.290 21.991 1.00 47.16 108 VAL A N 1
ATOM 803 C CA . VAL A 1 108 ? 5.561 12.990 22.008 1.00 47.16 108 VAL A CA 1
ATOM 804 C C . VAL A 1 108 ? 5.399 11.733 21.166 1.00 47.16 108 VAL A C 1
ATOM 806 O O . VAL A 1 108 ? 5.482 11.795 19.942 1.00 47.16 108 VAL A O 1
ATOM 809 N N . ILE A 1 109 ? 5.223 10.590 21.828 1.00 53.69 109 ILE A N 1
ATOM 810 C CA . ILE A 1 109 ? 4.759 9.366 21.178 1.00 53.69 109 ILE A CA 1
ATOM 811 C C . ILE A 1 109 ? 3.360 9.691 20.650 1.00 53.69 109 ILE A C 1
ATOM 813 O O . ILE A 1 109 ? 2.405 9.817 21.418 1.00 53.69 109 ILE A O 1
ATOM 817 N N . GLU A 1 110 ? 3.246 9.934 19.348 1.00 67.38 110 GLU A N 1
ATOM 818 C CA . GLU A 1 110 ? 1.956 10.191 18.717 1.00 67.38 110 GLU A CA 1
ATOM 819 C C . GLU A 1 110 ? 1.258 8.841 18.517 1.00 67.38 110 GLU A C 1
ATOM 821 O O . GLU A 1 110 ? 1.461 8.167 17.507 1.00 67.38 110 GLU A O 1
ATOM 826 N N . ALA A 1 111 ? 0.504 8.418 19.536 1.00 80.69 111 ALA A N 1
ATOM 827 C CA . ALA A 1 111 ? -0.280 7.187 19.508 1.00 80.69 111 ALA A CA 1
ATOM 828 C C . ALA A 1 111 ? -1.318 7.226 18.378 1.00 80.69 111 ALA A C 1
ATOM 830 O O . ALA A 1 111 ? -1.878 8.286 18.073 1.00 80.69 111 ALA A O 1
ATOM 831 N N . THR A 1 112 ? -1.601 6.073 17.769 1.00 91.75 112 THR A N 1
ATOM 832 C CA . THR A 1 112 ? -2.633 6.001 16.730 1.00 91.75 112 THR A CA 1
ATOM 833 C C . THR A 1 112 ? -4.020 6.185 17.344 1.00 91.75 112 THR A C 1
ATOM 835 O O . THR A 1 112 ? -4.450 5.410 18.195 1.00 91.75 112 THR A O 1
ATOM 838 N N . GLY A 1 113 ? -4.747 7.203 16.883 1.00 93.19 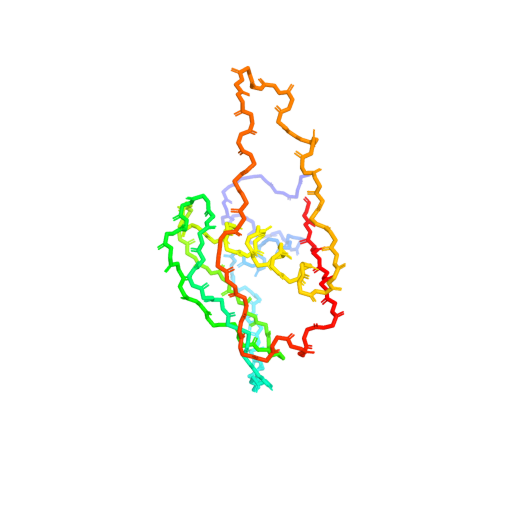113 GLY A N 1
ATOM 839 C CA . GLY A 1 113 ? -6.173 7.370 17.154 1.00 93.19 113 GLY A CA 1
ATOM 840 C C . GLY A 1 113 ? -7.040 6.616 16.142 1.00 93.19 113 GLY A C 1
ATOM 841 O O . GLY A 1 113 ? -6.618 6.383 15.008 1.00 93.19 113 GLY A O 1
ATOM 842 N N . GLY A 1 114 ? -8.268 6.280 16.543 1.00 95.06 114 GLY A N 1
ATOM 843 C CA . GLY A 1 114 ? -9.241 5.551 15.723 1.00 95.06 114 GLY A CA 1
ATOM 844 C C . GLY A 1 114 ? -9.391 4.086 16.134 1.00 95.06 114 GLY A C 1
ATOM 845 O O . GLY A 1 114 ? -8.929 3.678 17.198 1.00 95.06 114 GLY A O 1
ATOM 846 N N . HIS A 1 115 ? -10.091 3.293 15.322 1.00 96.31 115 HIS A N 1
ATOM 847 C CA . HIS A 1 115 ? -10.332 1.876 15.616 1.00 96.31 115 HIS A CA 1
ATOM 848 C C . HIS A 1 115 ? -10.530 1.028 14.355 1.00 96.31 115 HIS A C 1
ATOM 850 O O . HIS A 1 115 ? -10.825 1.541 13.272 1.00 96.31 115 HIS A O 1
ATOM 856 N N . LEU A 1 116 ? -10.370 -0.289 14.516 1.00 97.56 116 LEU A N 1
ATOM 857 C CA . LEU A 1 116 ? -10.703 -1.274 13.490 1.00 97.56 116 LEU A CA 1
ATOM 858 C C . LEU A 1 116 ? -12.183 -1.660 13.563 1.00 97.56 116 LEU A C 1
ATOM 860 O O . LEU A 1 116 ? -12.764 -1.742 14.646 1.00 97.56 116 LEU A O 1
ATOM 864 N N . ALA A 1 117 ? -12.768 -1.945 12.406 1.00 97.56 117 ALA A N 1
ATOM 865 C CA . ALA A 1 117 ? -14.121 -2.464 12.245 1.00 97.56 117 ALA A CA 1
ATOM 866 C C . ALA A 1 117 ? -14.203 -3.423 11.039 1.00 97.56 117 ALA A C 1
ATOM 868 O O . ALA A 1 117 ? -13.209 -3.675 10.354 1.00 97.56 117 ALA A O 1
ATOM 869 N N . GLY A 1 118 ? -15.392 -3.969 10.775 1.00 97.25 118 GLY A N 1
ATOM 870 C CA . GLY A 1 118 ? -15.604 -4.974 9.731 1.00 97.25 118 GLY A CA 1
ATOM 871 C C . GLY A 1 118 ? -15.186 -6.374 10.181 1.00 97.25 118 GLY A C 1
ATOM 872 O O . GLY A 1 118 ? -15.394 -6.747 11.334 1.00 97.25 118 GLY A O 1
ATOM 873 N N . ASP A 1 119 ? -14.582 -7.142 9.279 1.00 97.38 119 ASP A N 1
ATOM 874 C CA . ASP A 1 119 ? -14.166 -8.532 9.497 1.00 97.38 119 ASP A CA 1
ATOM 875 C C . ASP A 1 119 ? -12.803 -8.618 10.218 1.00 97.38 119 ASP A C 1
ATOM 877 O O . ASP A 1 119 ? -11.901 -9.335 9.783 1.00 97.38 119 ASP A O 1
ATOM 881 N N . VAL A 1 120 ? -12.621 -7.853 11.302 1.00 96.31 120 VAL A N 1
ATOM 882 C CA . VAL A 1 120 ? -11.331 -7.737 12.014 1.00 96.31 120 VAL A CA 1
ATOM 883 C C . VAL A 1 120 ? -10.847 -9.099 12.521 1.00 96.31 120 VAL A C 1
ATOM 885 O O . VAL A 1 120 ? -9.682 -9.442 12.329 1.00 96.31 120 VAL A O 1
ATOM 888 N N . ASP A 1 121 ? -11.766 -9.920 13.038 1.00 96.50 121 ASP A N 1
ATOM 889 C CA . ASP A 1 121 ? -11.482 -11.256 13.582 1.00 96.50 121 ASP A CA 1
ATOM 890 C C . ASP A 1 121 ? -10.951 -12.252 12.528 1.00 96.50 121 ASP A C 1
ATOM 892 O O . ASP A 1 121 ? -10.431 -13.320 12.863 1.00 96.50 121 ASP A O 1
ATOM 896 N N . ALA A 1 122 ? -11.063 -11.932 11.232 1.00 96.00 122 ALA A N 1
ATOM 897 C CA . ALA A 1 122 ? -10.451 -12.728 10.170 1.00 96.00 122 ALA A CA 1
ATOM 898 C C . ALA A 1 122 ? -8.917 -12.572 10.132 1.00 96.00 122 ALA A C 1
ATOM 900 O O . ALA A 1 122 ? -8.225 -13.411 9.546 1.00 96.00 122 ALA A O 1
ATOM 901 N N . VAL A 1 123 ? -8.369 -11.521 10.753 1.00 95.12 123 VAL A N 1
ATOM 902 C CA . VAL A 1 123 ? -6.929 -11.290 10.883 1.00 95.12 123 VAL A CA 1
ATOM 903 C C . VAL A 1 123 ? -6.438 -11.941 12.170 1.00 95.12 123 VAL A C 1
ATOM 905 O O . VAL A 1 123 ? -6.662 -11.444 13.262 1.00 95.12 123 VAL A O 1
ATOM 908 N N . GLN A 1 124 ? -5.726 -13.058 12.038 1.00 94.56 124 GLN A N 1
ATOM 909 C CA . GLN A 1 124 ? -5.206 -13.816 13.189 1.00 94.56 124 GLN A CA 1
ATOM 910 C C . GLN A 1 124 ? -3.725 -13.550 13.470 1.00 94.56 124 GLN A C 1
ATOM 912 O O . GLN A 1 124 ? -3.185 -13.982 14.486 1.00 94.56 124 GLN A O 1
ATOM 917 N N . ARG A 1 125 ? -3.034 -12.913 12.524 1.00 94.06 125 ARG A N 1
ATOM 918 C CA . ARG A 1 125 ? -1.601 -12.659 12.595 1.00 94.06 125 ARG A CA 1
ATOM 919 C C . ARG A 1 125 ? -1.236 -11.478 11.714 1.00 94.06 125 ARG A C 1
ATOM 921 O O . ARG A 1 125 ? -1.685 -11.400 10.571 1.00 94.06 125 ARG A O 1
ATOM 928 N N . LEU A 1 126 ? -0.338 -10.642 12.219 1.00 93.81 126 LEU A N 1
ATOM 929 C CA . LEU A 1 126 ? 0.365 -9.637 11.439 1.00 93.81 126 LEU A CA 1
ATOM 930 C C . LEU A 1 126 ? 1.795 -10.109 11.148 1.00 93.81 126 LEU A C 1
ATOM 932 O O . LEU A 1 126 ? 2.470 -10.670 12.011 1.00 93.81 126 LEU A O 1
ATOM 936 N N . VAL A 1 127 ? 2.251 -9.902 9.916 1.00 93.31 127 VAL A N 1
ATOM 937 C CA . VAL A 1 127 ? 3.659 -10.047 9.537 1.00 93.31 127 VAL A CA 1
ATOM 938 C C . VAL A 1 127 ? 4.047 -8.785 8.790 1.00 93.31 127 VAL A C 1
ATOM 940 O O . VAL A 1 127 ? 3.560 -8.549 7.685 1.00 93.31 127 VAL A O 1
ATOM 943 N N . GLN A 1 128 ? 4.907 -7.983 9.406 1.00 89.19 128 GLN A N 1
ATOM 944 C CA . GLN A 1 128 ? 5.513 -6.828 8.764 1.00 89.19 128 GLN A CA 1
ATOM 945 C C . GLN A 1 128 ? 6.795 -7.273 8.060 1.00 89.19 128 GLN A C 1
ATOM 947 O O . GLN A 1 128 ? 7.589 -8.027 8.616 1.00 89.19 128 GLN A O 1
ATOM 952 N N . VAL A 1 129 ? 6.948 -6.853 6.807 1.00 88.25 129 VAL A N 1
ATOM 953 C CA . VAL A 1 129 ? 8.157 -7.082 6.015 1.00 88.25 129 VAL A CA 1
ATOM 954 C C . VAL A 1 129 ? 8.670 -5.712 5.605 1.00 88.25 129 VAL A C 1
ATOM 956 O O . VAL A 1 129 ? 8.060 -5.052 4.761 1.00 88.25 129 VAL A O 1
ATOM 959 N N . ASP A 1 130 ? 9.751 -5.282 6.238 1.00 81.69 130 ASP A N 1
ATOM 960 C CA . ASP A 1 130 ? 10.524 -4.092 5.899 1.00 81.69 130 ASP A CA 1
ATOM 961 C C . ASP A 1 130 ? 11.773 -4.468 5.077 1.00 81.69 130 ASP A C 1
ATOM 963 O O . ASP A 1 130 ? 12.011 -5.642 4.769 1.00 81.69 130 ASP A O 1
ATOM 967 N N . GLN A 1 131 ? 12.491 -3.451 4.595 1.00 49.94 131 GLN A N 1
ATOM 968 C CA . GLN A 1 131 ? 13.743 -3.589 3.842 1.00 49.94 131 GLN A CA 1
ATOM 969 C C . GLN A 1 131 ? 14.918 -3.067 4.652 1.00 49.94 131 GLN A C 1
ATOM 971 O O . GLN A 1 131 ? 14.724 -2.029 5.322 1.00 49.94 131 GLN A O 1
#

Foldseek 3Di:
DQDDDDPVVCCVRPPDPVNCVVVVVDPDDDDDDDDFPWKKWWALKDFDPDGGDIDIDGHPDDDDDDDDPPPCSCVVPVPQVVQQLCVVLVHDPDPPPPDPVPDPDPPPPRDIDTHIDIVSVVDNDDDDDDD

Mean predicted aligned error: 8.07 Å

Radius of gyration: 20.91 Å; Cα contacts (8 Å, |Δi|>4): 148; chains: 1; bounding box: 46×32×52 Å

Solvent-accessible surface area (backbone atoms only — not comparable to full-atom values): 8762 Å² total; per-residue (Å²): 132,95,76,88,77,63,74,77,64,43,73,77,40,87,85,44,68,62,38,37,60,79,66,61,72,54,74,81,79,83,84,78,92,65,71,62,77,44,38,36,27,39,41,48,26,27,33,94,84,34,78,59,44,70,48,75,45,60,30,83,48,92,81,84,88,82,77,65,90,88,71,36,61,59,43,46,64,73,42,39,46,52,53,54,52,39,47,73,74,68,44,77,79,80,77,88,78,82,82,68,91,82,58,100,60,86,82,75,80,76,67,67,43,60,49,81,39,76,49,49,86,78,62,86,75,87,84,88,84,86,134

Secondary structure (DSSP, 8-state):
----S-GGGGGG-TT-HHHHHHTT-SPPPPP------EEEEEEEEEETTEEEEEEEEEESS------STTSSHHIIIIIIHHHHHHHHTTPPPP---SS-TT-SS-----PPEEEEEESGGG---------

pLDDT: mean 87.23, std 16.35, range [40.69, 98.5]

Sequence (131 aa):
VLYSGEPDGLRKIAESRTARYLFDEIPAPGSRAREATGWLELQDIHRHNLHGVNARIPLGVLTAVTGISGSGKSSLVAQALPELVLLHLGHEPEDDVAESATSEGPAVIEATGGHLAGDVDAVQRLVQVDQ

Nearest PDB structures (foldseek):
  2vf7-assembly2_C  TM=9.302E-01  e=2.396E-07  Deinococcus radiodurans
  2vf8-assembly3_B  TM=8.597E-01  e=9.267E-08  Deinococcus radiodurans
  2vf7-assembly3_A  TM=9.151E-01  e=1.028E-06  Deinococcus radiodurans
  2vf7-assembly1_B  TM=9.144E-01  e=2.063E-06  Deinococcus radiodurans
  2vf8-assembly1_A  TM=8.897E-01  e=3.017E-06  Deinococcus radiodurans